Protein AF-A0A662T4A7-F1 (afdb_monomer_lite)

Radius of gyration: 25.82 Å; chains: 1; bounding box: 68×35×40 Å

Foldseek 3Di:
DADDPVCPVVDDPVLVPPVRHDDDPCSPPDDVPPCVVVVVVCCVPVNDDPPPPCPVPPPPDDDPVVVVVVVVVVVVVVD

Sequence (79 aa):
VCLKDENLDEFDLSWVQPKNFRHNDRWRDHKVGEADRLALKAYEVIGGCPYLGYRKRRRKTKPVEDMIRRFLDMDEKEK

Secondary structure (DSSP, 8-state):
-B--GGGSTT--GGGG-TTS--B-GGGG---TTTTHHHHHHHHHHH-S----TT-----SS--HHHHHHHHHHHHTT--

Structure (mmCIF, N/CA/C/O backbone):
data_AF-A0A662T4A7-F1
#
_entry.id   AF-A0A662T4A7-F1
#
loop_
_atom_site.group_PDB
_atom_site.id
_atom_site.type_symbol
_atom_site.label_atom_id
_atom_site.label_alt_id
_atom_site.label_comp_id
_atom_site.label_asym_id
_atom_site.label_entity_id
_atom_site.label_seq_id
_atom_site.pdbx_PDB_ins_code
_atom_site.Cartn_x
_atom_site.Cartn_y
_atom_site.Cartn_z
_atom_site.occupancy
_atom_site.B_iso_or_equiv
_atom_site.auth_seq_id
_atom_site.auth_comp_id
_atom_site.auth_asym_id
_atom_site.auth_atom_id
_atom_site.pdbx_PDB_model_num
ATOM 1 N N . VAL A 1 1 ? -3.998 -1.155 14.958 1.00 77.06 1 VAL A N 1
ATOM 2 C CA . VAL A 1 1 ? -5.452 -0.945 15.131 1.00 77.06 1 VAL A CA 1
ATOM 3 C C . VAL A 1 1 ? -6.155 -1.536 13.930 1.00 77.06 1 VAL A C 1
ATOM 5 O O . VAL A 1 1 ? -5.689 -1.289 12.826 1.00 77.06 1 VAL A O 1
ATOM 8 N N . CYS A 1 2 ? -7.190 -2.347 14.129 1.00 81.44 2 CYS A N 1
ATOM 9 C CA . CYS A 1 2 ? -7.959 -2.974 13.044 1.00 81.44 2 CYS A CA 1
ATOM 10 C C . CYS A 1 2 ? -9.449 -2.830 13.369 1.00 81.44 2 CYS A C 1
ATOM 12 O O . CYS A 1 2 ? -9.843 -3.229 14.462 1.00 81.44 2 CYS A O 1
ATOM 14 N N . LEU A 1 3 ? -10.247 -2.240 12.473 1.00 86.25 3 LEU A N 1
ATOM 15 C CA . LEU A 1 3 ? -11.619 -1.764 12.729 1.00 86.25 3 LEU A CA 1
ATOM 16 C C . LEU A 1 3 ? -12.555 -2.028 11.557 1.00 86.25 3 LEU A C 1
ATOM 18 O O . LEU A 1 3 ? -12.202 -1.772 10.427 1.00 86.25 3 LEU A O 1
ATOM 22 N N . LYS A 1 4 ? -13.781 -2.473 11.771 1.00 84.69 4 LYS A N 1
ATOM 23 C CA . LYS A 1 4 ? -14.695 -2.576 10.629 1.00 84.69 4 LYS A CA 1
ATOM 24 C C . LYS A 1 4 ? -15.106 -1.200 10.112 1.00 84.69 4 LYS A C 1
ATOM 26 O O . LYS A 1 4 ? -15.097 -0.245 10.883 1.00 84.69 4 LYS A O 1
ATOM 31 N N . ASP A 1 5 ? -15.498 -1.130 8.842 1.00 81.25 5 ASP A N 1
AT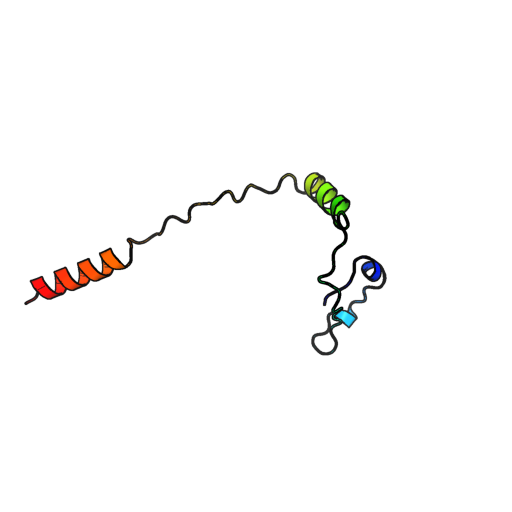OM 32 C CA . ASP A 1 5 ? -16.011 0.101 8.227 1.00 81.25 5 ASP A CA 1
ATOM 33 C C . ASP A 1 5 ? -17.179 0.693 9.030 1.00 81.25 5 ASP A C 1
ATOM 35 O O . ASP A 1 5 ? -17.249 1.901 9.221 1.00 81.25 5 ASP A O 1
ATOM 39 N N . GLU A 1 6 ? -18.039 -0.163 9.589 1.00 82.50 6 GLU A N 1
ATOM 40 C CA . GLU A 1 6 ? -19.151 0.220 10.475 1.00 82.50 6 GLU A CA 1
ATOM 41 C C . GLU A 1 6 ? -18.686 0.927 11.759 1.00 82.50 6 GLU A C 1
ATOM 43 O O . GLU A 1 6 ? -19.409 1.738 12.324 1.00 82.50 6 GLU A O 1
ATOM 48 N N . ASN A 1 7 ? -17.465 0.644 12.210 1.00 82.88 7 ASN A N 1
ATOM 49 C CA . ASN A 1 7 ? -16.893 1.180 13.442 1.00 82.88 7 ASN A CA 1
ATOM 50 C C . ASN A 1 7 ? -15.994 2.395 13.174 1.00 82.88 7 ASN A C 1
ATOM 52 O O . ASN A 1 7 ? -15.343 2.886 14.097 1.00 82.88 7 ASN A O 1
ATOM 56 N N . LEU A 1 8 ? -15.891 2.846 11.919 1.00 83.00 8 LEU A N 1
ATOM 57 C CA . LEU A 1 8 ? -15.005 3.943 11.545 1.00 83.00 8 LEU A CA 1
ATOM 58 C C . LEU A 1 8 ? -15.469 5.274 12.154 1.00 83.00 8 LEU A C 1
ATOM 60 O O . LEU A 1 8 ? -14.634 6.075 12.565 1.00 83.00 8 LEU A O 1
ATOM 64 N N . ASP A 1 9 ? -16.783 5.467 12.280 1.00 85.88 9 ASP A N 1
ATOM 65 C CA . ASP A 1 9 ? -17.382 6.666 12.881 1.00 85.88 9 ASP A CA 1
ATOM 66 C C . ASP A 1 9 ? -17.149 6.752 14.401 1.00 85.88 9 ASP A C 1
ATOM 68 O O . ASP A 1 9 ? -17.177 7.834 14.982 1.00 85.88 9 ASP A O 1
ATOM 72 N N . GLU A 1 10 ? -16.865 5.619 15.048 1.00 89.06 10 GLU A N 1
ATOM 73 C CA . GLU A 1 10 ? -16.559 5.526 16.481 1.00 89.06 10 GLU A CA 1
ATOM 74 C C . GLU A 1 10 ? -15.054 5.599 16.772 1.00 89.06 10 GLU A C 1
ATOM 76 O O . GLU A 1 10 ? -14.621 5.383 17.909 1.00 89.06 10 GLU A O 1
ATOM 81 N N . PHE A 1 11 ? -14.235 5.840 15.746 1.00 89.12 11 PHE A N 1
ATOM 82 C CA . PHE A 1 11 ? -12.792 5.834 15.900 1.00 89.12 11 PHE A CA 1
ATOM 83 C C . PHE A 1 11 ? -12.324 6.929 16.862 1.00 89.12 11 PHE A C 1
ATOM 85 O O . PHE A 1 11 ? -12.519 8.120 16.623 1.00 89.12 11 PHE A O 1
ATOM 92 N N . ASP A 1 12 ? -11.615 6.508 17.910 1.00 89.56 12 ASP A N 1
ATOM 93 C CA . ASP A 1 12 ? -10.956 7.399 18.857 1.00 89.56 12 ASP A CA 1
ATOM 94 C C . ASP A 1 12 ? -9.432 7.201 18.850 1.00 89.56 12 ASP A C 1
ATOM 96 O O . ASP A 1 12 ? -8.914 6.083 18.760 1.00 89.56 12 ASP A O 1
ATOM 100 N N . LEU A 1 13 ? -8.692 8.304 18.998 1.00 88.62 13 LEU A N 1
ATOM 101 C CA . LEU A 1 13 ? -7.224 8.323 18.997 1.00 88.62 13 LEU A CA 1
ATOM 102 C C . LEU A 1 13 ? -6.608 7.440 20.093 1.00 88.62 13 LEU A C 1
ATOM 104 O O . LEU A 1 13 ? -5.497 6.930 19.910 1.00 88.62 13 LEU A O 1
ATOM 108 N N . SER A 1 14 ? -7.311 7.206 21.208 1.00 88.88 14 SER A N 1
ATOM 109 C CA . SER A 1 14 ? -6.840 6.300 22.263 1.00 88.88 14 SER A CA 1
ATOM 110 C C . SER A 1 14 ? -6.606 4.876 21.757 1.00 88.88 14 SER A C 1
ATOM 112 O O . SER A 1 14 ? -5.738 4.177 22.278 1.00 88.88 14 SER A O 1
ATOM 114 N N . TRP A 1 15 ? -7.290 4.457 20.689 1.00 89.50 15 TRP A N 1
ATOM 115 C CA . TRP A 1 15 ? -7.174 3.108 20.135 1.00 89.50 15 TRP A CA 1
ATOM 116 C C . TRP A 1 15 ? -5.833 2.854 19.452 1.00 89.50 15 TRP A C 1
ATOM 118 O O . TRP A 1 15 ? -5.525 1.702 19.161 1.00 89.50 15 TRP A O 1
ATOM 128 N N . VAL A 1 16 ? -5.041 3.895 19.180 1.00 89.12 16 VAL A N 1
ATOM 129 C CA . VAL A 1 16 ? -3.715 3.802 18.543 1.00 89.12 16 VAL A CA 1
ATOM 130 C C . VAL A 1 16 ? -2.592 3.680 19.578 1.00 89.12 16 VAL A C 1
ATOM 132 O O . VAL A 1 16 ? -1.441 3.425 19.223 1.00 89.12 16 VAL A O 1
ATOM 135 N N . GLN A 1 17 ? -2.898 3.820 20.871 1.00 90.31 17 GLN A N 1
ATOM 136 C CA . GLN A 1 17 ? -1.894 3.733 21.926 1.00 90.31 17 GLN A CA 1
ATOM 137 C C . GLN A 1 17 ? -1.250 2.335 21.952 1.00 90.31 17 GLN A C 1
ATOM 139 O O . GLN A 1 17 ? -1.965 1.348 22.117 1.00 90.31 17 GLN A O 1
ATOM 144 N N . PRO A 1 18 ? 0.092 2.212 21.881 1.00 87.56 18 PRO A N 1
ATOM 145 C CA . PRO A 1 18 ? 0.764 0.908 21.818 1.00 87.56 18 PRO A CA 1
ATOM 146 C C . PRO A 1 18 ? 0.434 -0.038 22.979 1.00 87.56 18 PRO A C 1
ATOM 148 O O . PRO A 1 18 ? 0.481 -1.252 22.819 1.00 87.56 18 PRO A O 1
ATOM 151 N N . LYS A 1 19 ? 0.094 0.516 24.150 1.00 89.94 19 LYS A N 1
ATOM 152 C CA . LYS A 1 19 ? -0.257 -0.248 25.355 1.00 89.94 19 LYS A CA 1
ATOM 153 C C . LYS A 1 19 ? -1.713 -0.725 25.388 1.00 89.94 19 LYS A C 1
ATOM 155 O O . LYS A 1 19 ? -2.025 -1.597 26.187 1.00 89.94 19 LYS A O 1
ATOM 160 N N . ASN A 1 20 ? -2.594 -0.142 24.575 1.00 87.44 20 ASN A N 1
ATOM 161 C CA . ASN A 1 20 ? -4.031 -0.421 24.589 1.00 87.44 20 ASN A CA 1
ATOM 162 C C . ASN A 1 20 ? -4.632 -0.268 23.186 1.00 87.44 20 ASN A C 1
ATOM 164 O O . ASN A 1 20 ? -5.617 0.443 22.977 1.00 87.44 20 ASN A O 1
ATOM 168 N N . PHE A 1 21 ? -3.988 -0.879 22.194 1.00 89.44 21 PHE A N 1
ATOM 169 C CA . PHE A 1 21 ? -4.477 -0.768 20.833 1.00 89.44 21 PHE A CA 1
ATOM 170 C C . PHE A 1 21 ? -5.702 -1.661 20.640 1.00 89.44 21 PHE A C 1
ATOM 172 O O . PHE A 1 21 ? -5.728 -2.805 21.095 1.00 89.44 21 PHE A O 1
ATOM 179 N N . ARG A 1 22 ? -6.712 -1.172 19.918 1.00 87.31 22 ARG A N 1
ATOM 180 C CA . ARG A 1 22 ? -7.875 -2.003 19.584 1.00 87.31 22 ARG A CA 1
ATOM 181 C C . ARG A 1 22 ? -7.622 -2.854 18.346 1.00 87.31 22 ARG A C 1
ATOM 183 O O . ARG A 1 22 ? -7.153 -2.365 17.314 1.00 87.31 22 ARG A O 1
ATOM 190 N N . HIS A 1 23 ? -7.964 -4.131 18.444 1.00 88.69 23 HIS A N 1
ATOM 191 C CA . HIS A 1 23 ? -7.926 -5.081 17.342 1.00 88.69 23 HIS A CA 1
ATOM 192 C C . HIS A 1 23 ? -9.276 -5.783 17.236 1.00 88.69 23 HIS A C 1
ATOM 194 O O . HIS A 1 2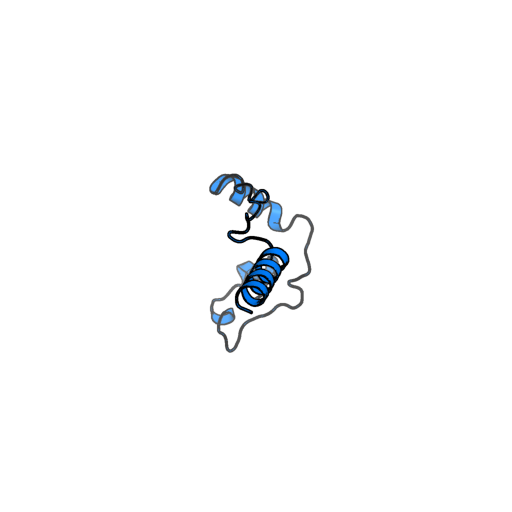3 ? -9.752 -6.355 18.210 1.00 88.69 23 HIS A O 1
ATOM 200 N N . ASN A 1 24 ? -9.898 -5.707 16.063 1.00 88.12 24 ASN A N 1
ATOM 201 C CA . ASN A 1 24 ? -11.074 -6.492 15.731 1.00 88.12 24 ASN A CA 1
ATOM 202 C C . ASN A 1 24 ? -10.639 -7.756 14.978 1.00 88.12 24 ASN A C 1
ATOM 204 O O . ASN A 1 24 ? -10.125 -7.657 13.862 1.00 88.12 24 ASN A O 1
ATOM 208 N N . ASP A 1 25 ? -10.888 -8.930 15.558 1.00 88.31 25 ASP A N 1
ATOM 209 C CA . ASP A 1 25 ? -10.528 -10.227 14.966 1.00 88.31 25 ASP A CA 1
ATOM 210 C C . ASP A 1 25 ? -11.221 -10.477 13.617 1.00 88.31 25 ASP A C 1
ATOM 212 O O . ASP A 1 25 ? -10.674 -11.135 12.731 1.00 88.31 25 ASP A O 1
ATOM 216 N N . ARG A 1 26 ? -12.410 -9.893 13.421 1.00 88.69 26 ARG A N 1
ATOM 217 C CA . ARG A 1 26 ? -13.198 -9.992 12.183 1.00 88.69 26 ARG A CA 1
ATOM 218 C C . ARG A 1 26 ? -12.765 -9.012 11.105 1.00 88.69 26 ARG A C 1
ATOM 220 O O . ARG A 1 26 ? -13.398 -8.944 10.060 1.00 88.69 26 ARG A O 1
ATOM 227 N N . TRP A 1 27 ? -11.692 -8.250 11.314 1.00 86.19 27 TRP A N 1
ATOM 228 C CA . TRP A 1 27 ? -11.164 -7.311 10.316 1.00 86.19 27 TRP A CA 1
ATOM 229 C C . TRP A 1 27 ? -10.923 -7.957 8.942 1.00 86.19 27 TRP A C 1
ATOM 231 O O . TRP A 1 27 ? -11.046 -7.286 7.927 1.00 86.19 27 TRP A O 1
ATOM 241 N N . ARG A 1 28 ? -10.593 -9.255 8.901 1.00 86.25 28 ARG A N 1
ATOM 242 C CA . ARG A 1 28 ? -10.345 -10.000 7.653 1.00 86.25 28 ARG A CA 1
ATOM 243 C C . ARG A 1 28 ? -11.606 -10.361 6.876 1.00 86.25 28 ARG A C 1
ATOM 245 O O . ARG A 1 28 ? -11.502 -10.687 5.693 1.00 86.25 28 ARG A O 1
ATOM 252 N N . ASP A 1 29 ? -12.762 -10.347 7.527 1.00 89.44 29 ASP A N 1
ATOM 253 C CA . ASP A 1 29 ? -14.022 -10.565 6.834 1.00 89.44 29 ASP A CA 1
ATOM 254 C C . ASP A 1 29 ? -14.216 -9.386 5.876 1.00 89.44 29 ASP A C 1
ATOM 256 O O . ASP A 1 29 ? -13.888 -8.258 6.230 1.00 89.44 29 ASP A O 1
ATOM 260 N N . HIS A 1 30 ? -14.750 -9.601 4.684 1.00 87.19 30 HIS A N 1
ATOM 261 C CA . HIS A 1 30 ? -15.057 -8.505 3.765 1.00 87.19 30 HIS A CA 1
ATOM 262 C C . HIS A 1 30 ? -16.406 -8.751 3.109 1.00 87.19 30 HIS A C 1
ATOM 264 O O . HIS A 1 30 ? -16.822 -9.898 2.919 1.00 87.19 30 HIS A O 1
ATOM 270 N N . LYS A 1 31 ? -17.096 -7.668 2.764 1.00 89.38 31 LYS A N 1
ATOM 271 C CA . LYS A 1 31 ? -18.295 -7.704 1.934 1.00 89.38 31 LYS A CA 1
ATOM 272 C C . LYS A 1 31 ? -17.930 -7.235 0.534 1.00 89.38 31 LYS A C 1
ATOM 274 O O . LYS A 1 31 ? -17.276 -6.211 0.356 1.00 89.38 31 LYS A O 1
ATOM 279 N N . VAL A 1 32 ? -18.382 -7.975 -0.475 1.00 91.56 32 VAL A N 1
ATOM 280 C CA . VAL A 1 32 ? -18.200 -7.572 -1.874 1.00 91.56 32 VAL A CA 1
ATOM 281 C C . VAL A 1 32 ? -18.785 -6.169 -2.070 1.00 91.56 32 VAL A C 1
ATOM 283 O O . VAL A 1 32 ? -19.954 -5.936 -1.757 1.00 91.56 32 VAL A O 1
ATOM 286 N N . GLY A 1 33 ? -17.950 -5.250 -2.554 1.00 89.81 33 GLY A N 1
ATOM 287 C CA . GLY A 1 33 ? -18.306 -3.855 -2.808 1.00 89.81 33 GLY A CA 1
ATOM 288 C C . GLY A 1 33 ? -18.148 -2.886 -1.629 1.00 89.81 33 GLY A C 1
ATOM 289 O O . GLY A 1 33 ? -18.507 -1.720 -1.776 1.00 89.81 33 GLY A O 1
ATOM 290 N N . GLU A 1 34 ? -17.613 -3.309 -0.473 1.00 87.75 34 GLU A N 1
ATOM 291 C CA . GLU A 1 34 ? -17.458 -2.438 0.713 1.00 87.75 34 GLU A CA 1
ATOM 292 C C . GLU A 1 34 ? -16.626 -1.168 0.441 1.00 87.75 34 GLU A C 1
ATOM 294 O O . GLU A 1 34 ? -16.976 -0.080 0.895 1.00 87.75 34 GLU A O 1
ATOM 299 N N . ALA A 1 35 ? -15.591 -1.273 -0.399 1.00 87.38 35 ALA A N 1
ATOM 300 C CA . ALA A 1 35 ? -14.657 -0.183 -0.683 1.00 87.38 35 ALA A CA 1
ATOM 301 C C . ALA A 1 35 ? -14.781 0.416 -2.100 1.00 87.38 35 ALA A C 1
ATOM 303 O O . ALA A 1 35 ? -13.979 1.276 -2.470 1.00 87.38 35 ALA A O 1
ATOM 304 N N . ASP A 1 36 ? -15.779 0.026 -2.901 1.00 91.62 36 ASP A N 1
ATOM 305 C CA . ASP A 1 36 ? -15.875 0.432 -4.316 1.00 91.62 36 ASP A CA 1
ATOM 306 C C . ASP A 1 36 ? -16.004 1.949 -4.475 1.00 91.62 36 ASP A C 1
ATOM 308 O O . ASP A 1 36 ? -15.328 2.570 -5.297 1.00 91.62 36 ASP A O 1
ATOM 312 N N . ARG A 1 37 ? -16.824 2.581 -3.627 1.00 91.94 37 ARG A N 1
ATOM 313 C CA . ARG A 1 37 ? -16.992 4.041 -3.629 1.00 91.94 37 ARG A CA 1
ATOM 314 C C . ARG A 1 37 ? -15.676 4.760 -3.326 1.00 91.94 37 ARG A C 1
ATOM 316 O O . ARG A 1 37 ? -15.394 5.799 -3.920 1.00 91.94 37 ARG A O 1
ATOM 323 N N . LEU A 1 38 ? -14.878 4.218 -2.403 1.00 89.56 38 LEU A N 1
ATOM 324 C CA . LEU A 1 38 ? -13.559 4.760 -2.075 1.00 89.56 38 LEU A CA 1
ATOM 325 C C . LEU A 1 38 ? -12.586 4.575 -3.237 1.00 89.56 38 LEU A C 1
ATOM 327 O O . LEU A 1 38 ? -11.860 5.511 -3.560 1.00 89.56 38 LEU A O 1
ATOM 331 N N . ALA A 1 39 ? -12.607 3.415 -3.896 1.00 89.69 39 ALA A N 1
ATOM 332 C CA . ALA A 1 39 ? -11.784 3.150 -5.070 1.00 89.69 39 ALA A CA 1
ATOM 333 C C . ALA A 1 39 ? -12.102 4.117 -6.223 1.00 89.69 39 ALA A C 1
ATOM 335 O O . ALA A 1 39 ? -11.182 4.696 -6.799 1.00 89.69 39 ALA A O 1
ATOM 336 N N . LEU A 1 40 ? -13.386 4.363 -6.511 1.00 93.25 40 LEU A N 1
ATOM 337 C CA . LEU A 1 40 ? -13.813 5.329 -7.531 1.00 93.25 40 LEU A CA 1
ATOM 338 C C . LEU A 1 40 ? -13.374 6.756 -7.184 1.00 93.25 40 LEU A C 1
ATOM 3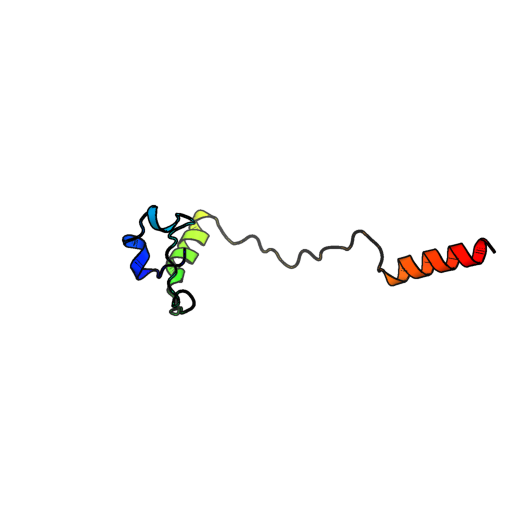40 O O . LEU A 1 40 ? -12.800 7.441 -8.026 1.00 93.25 40 LEU A O 1
ATOM 344 N N . LYS A 1 41 ? -13.570 7.186 -5.930 1.00 93.44 41 LYS A N 1
ATOM 345 C CA . LYS A 1 41 ? -13.134 8.513 -5.471 1.00 93.44 41 LYS A CA 1
ATOM 346 C C . LYS A 1 41 ? -11.614 8.669 -5.540 1.00 93.44 41 LYS A C 1
ATOM 348 O O . LYS A 1 41 ? -11.120 9.718 -5.937 1.00 93.44 41 LYS A O 1
ATOM 353 N N . ALA A 1 42 ? -10.861 7.637 -5.166 1.00 90.88 42 ALA A N 1
ATOM 354 C CA . ALA A 1 42 ? -9.407 7.645 -5.283 1.00 90.88 42 ALA A CA 1
ATOM 355 C C . ALA A 1 42 ? -8.970 7.752 -6.748 1.00 90.88 42 ALA A C 1
ATOM 357 O O . ALA A 1 42 ? -8.073 8.532 -7.055 1.00 90.88 42 ALA A O 1
ATOM 358 N N . TYR A 1 43 ? -9.633 7.024 -7.649 1.00 90.19 43 TYR A N 1
ATOM 359 C CA . TYR A 1 43 ? -9.372 7.098 -9.083 1.00 90.19 43 TYR A CA 1
ATOM 360 C C . TYR A 1 43 ? -9.664 8.491 -9.656 1.00 90.19 43 TYR A C 1
ATOM 362 O O . TYR A 1 43 ? -8.894 8.989 -10.467 1.00 90.19 43 TYR A O 1
ATOM 370 N N . GLU A 1 44 ? -10.739 9.145 -9.218 1.00 92.00 44 GLU A N 1
ATOM 371 C CA . GLU A 1 44 ? -11.073 10.513 -9.632 1.00 92.00 44 GLU A CA 1
ATOM 372 C C . GLU A 1 44 ? -10.050 11.541 -9.120 1.00 92.00 44 GLU A C 1
ATOM 374 O O . GLU A 1 44 ? -9.598 12.396 -9.877 1.00 92.00 44 GLU A O 1
ATOM 379 N N . VAL A 1 45 ? -9.660 11.445 -7.844 1.00 93.50 45 VAL A N 1
ATOM 380 C CA . VAL A 1 45 ? -8.797 12.439 -7.181 1.00 93.50 45 VAL A CA 1
ATOM 381 C C . VAL A 1 45 ? -7.321 12.273 -7.548 1.00 93.50 45 VAL A C 1
ATOM 383 O O . VAL A 1 45 ? -6.618 13.259 -7.751 1.00 93.50 45 VAL A O 1
ATOM 386 N N . ILE A 1 46 ? -6.828 11.035 -7.581 1.00 88.25 46 ILE A N 1
ATOM 387 C CA . ILE A 1 46 ? -5.404 10.716 -7.781 1.00 88.25 46 ILE A CA 1
ATOM 388 C C . ILE A 1 46 ? -5.130 10.340 -9.246 1.00 88.25 46 ILE A C 1
ATOM 390 O O . ILE A 1 46 ? -3.999 10.462 -9.717 1.00 88.25 46 ILE A O 1
ATOM 394 N N . GLY A 1 47 ? -6.158 9.916 -9.984 1.00 84.94 47 GLY A N 1
ATOM 395 C CA . GLY A 1 47 ? -6.028 9.328 -11.312 1.00 84.94 47 GLY A CA 1
ATOM 396 C C . GLY A 1 47 ? -5.847 7.809 -11.265 1.00 84.94 47 GLY A C 1
ATOM 397 O O . GLY A 1 47 ? -5.893 7.163 -10.214 1.00 84.94 47 GLY A O 1
ATOM 398 N N . GLY A 1 48 ? -5.618 7.216 -12.437 1.00 80.75 48 GLY A N 1
ATOM 399 C CA . GLY A 1 48 ? -5.317 5.793 -12.541 1.00 80.75 48 GLY A CA 1
ATOM 400 C C . GLY A 1 48 ? -4.042 5.417 -11.791 1.00 80.75 48 GLY A C 1
ATOM 401 O O . GLY A 1 48 ? -3.057 6.156 -11.799 1.00 80.75 48 GLY A O 1
ATOM 402 N N . CYS A 1 49 ? -4.045 4.235 -11.165 1.00 73.25 49 CYS A N 1
ATOM 403 C CA . CYS A 1 49 ? -2.836 3.687 -10.563 1.00 73.25 49 CYS A CA 1
ATOM 404 C C . CYS A 1 49 ? -1.760 3.597 -11.656 1.00 73.25 49 CYS A C 1
ATOM 406 O O . CYS A 1 49 ? -2.006 2.927 -12.668 1.00 73.25 49 CYS A O 1
ATOM 408 N N . PRO A 1 50 ? -0.590 4.253 -11.503 1.00 71.44 50 PRO A N 1
ATOM 409 C CA . PRO A 1 50 ? 0.477 4.102 -12.471 1.00 71.44 50 PRO A CA 1
ATOM 410 C C . PRO A 1 50 ? 0.808 2.619 -12.507 1.00 71.44 50 PRO A C 1
ATOM 412 O O . PRO A 1 50 ? 1.247 2.055 -11.506 1.00 71.44 50 PRO A O 1
ATOM 415 N N . TYR A 1 51 ? 0.525 1.981 -13.643 1.00 62.12 51 TYR A N 1
ATOM 416 C CA . TYR A 1 51 ? 0.772 0.566 -13.847 1.00 62.12 51 TYR A CA 1
ATOM 417 C C . TYR A 1 51 ? 2.224 0.288 -13.441 1.00 62.12 51 TYR A C 1
ATOM 419 O O . TYR A 1 51 ? 3.162 0.605 -14.172 1.00 62.12 51 TYR A O 1
ATOM 427 N N . LEU A 1 52 ? 2.423 -0.332 -12.269 1.00 58.25 52 LEU A N 1
ATOM 428 C CA . LEU A 1 52 ? 3.706 -0.869 -11.796 1.00 58.25 52 LEU A CA 1
ATOM 429 C C . LEU A 1 52 ? 4.076 -2.124 -12.593 1.00 58.25 52 LEU A C 1
ATOM 431 O O . LEU A 1 52 ? 4.720 -3.032 -12.067 1.00 58.25 52 LEU A O 1
ATOM 435 N N . GLY A 1 53 ? 3.626 -2.171 -13.851 1.00 55.16 53 GLY A N 1
ATOM 436 C CA . GLY A 1 53 ? 3.792 -3.219 -14.822 1.00 55.16 53 GLY A CA 1
ATOM 437 C C . GLY A 1 53 ? 5.187 -3.723 -14.762 1.00 55.16 53 GLY A C 1
ATOM 438 O O . GLY A 1 53 ? 6.082 -3.056 -15.270 1.00 55.16 53 GLY A O 1
ATOM 439 N N . TYR A 1 54 ? 5.319 -4.842 -14.053 1.00 56.84 54 TYR A N 1
ATOM 440 C CA . TYR A 1 54 ? 6.484 -5.680 -13.923 1.00 56.84 54 TYR A CA 1
ATOM 441 C C . TYR A 1 54 ? 7.730 -4.950 -14.417 1.00 56.84 54 TYR A C 1
ATOM 443 O O . TYR A 1 54 ? 8.243 -5.267 -15.493 1.00 56.84 54 TYR A O 1
ATOM 451 N N . ARG A 1 55 ? 8.183 -3.900 -13.700 1.00 58.25 55 ARG A N 1
ATOM 452 C CA . ARG A 1 55 ? 9.501 -3.328 -13.983 1.00 58.25 55 ARG A CA 1
ATOM 453 C C . ARG A 1 55 ? 10.409 -4.510 -13.742 1.00 58.25 55 ARG A C 1
ATOM 455 O O . ARG A 1 55 ? 10.682 -4.820 -12.583 1.00 58.25 55 ARG A O 1
ATOM 462 N N . LYS A 1 56 ? 10.776 -5.231 -14.810 1.00 60.75 56 LYS A N 1
ATOM 463 C CA . LYS A 1 56 ? 11.676 -6.373 -14.739 1.00 60.75 56 LYS A CA 1
ATOM 464 C C . LYS A 1 56 ? 12.895 -5.779 -14.081 1.00 60.75 56 LYS A C 1
ATOM 466 O O . LYS A 1 56 ? 13.609 -5.003 -14.715 1.00 60.75 56 LYS A O 1
ATOM 471 N N . ARG A 1 57 ? 13.062 -6.038 -12.781 1.00 67.06 57 ARG A N 1
ATOM 472 C CA . ARG A 1 57 ? 14.242 -5.621 -12.044 1.00 67.06 57 ARG A CA 1
ATOM 473 C C . ARG A 1 57 ? 15.372 -6.315 -12.775 1.00 67.06 57 ARG A C 1
ATOM 475 O O . ARG A 1 57 ? 15.569 -7.518 -12.631 1.00 67.06 57 ARG A O 1
ATOM 482 N N . ARG A 1 58 ? 16.042 -5.574 -13.656 1.00 73.94 58 ARG A N 1
ATOM 483 C CA . ARG A 1 58 ? 17.2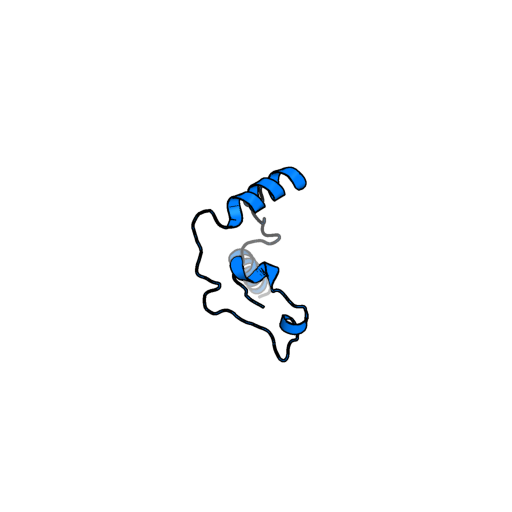39 -6.057 -14.319 1.00 73.94 58 ARG A CA 1
ATOM 484 C C . ARG A 1 58 ? 18.243 -6.250 -13.197 1.00 73.94 58 ARG A C 1
ATOM 486 O O . ARG A 1 58 ? 18.516 -5.309 -12.448 1.00 73.94 58 ARG A O 1
ATOM 493 N N . ARG A 1 59 ? 18.716 -7.485 -13.019 1.00 78.69 59 ARG A N 1
ATOM 494 C CA . ARG A 1 59 ? 19.814 -7.749 -12.089 1.00 78.69 59 ARG A CA 1
ATOM 495 C C . ARG A 1 59 ? 20.972 -6.835 -12.499 1.00 78.69 59 ARG A C 1
ATOM 497 O O . ARG A 1 59 ? 21.276 -6.732 -13.684 1.00 78.69 59 ARG A O 1
ATOM 504 N N . LYS A 1 60 ? 21.566 -6.130 -11.531 1.00 83.75 60 LYS A N 1
ATOM 505 C CA . LYS A 1 60 ? 22.767 -5.311 -11.772 1.00 83.75 60 LYS A CA 1
ATOM 506 C C . LYS A 1 60 ? 23.983 -6.190 -12.062 1.00 83.75 60 LYS A C 1
ATOM 508 O O . LYS A 1 60 ? 24.906 -5.764 -12.744 1.00 83.75 60 LYS A O 1
ATOM 513 N N . THR A 1 61 ? 23.971 -7.401 -11.516 1.00 86.25 61 THR A N 1
ATOM 514 C CA . THR A 1 61 ? 25.056 -8.372 -11.581 1.00 86.25 61 THR A CA 1
ATOM 515 C C . THR A 1 61 ? 24.678 -9.564 -12.451 1.00 86.25 61 THR A C 1
ATOM 517 O O . THR A 1 61 ? 23.498 -9.833 -12.707 1.00 86.25 61 THR A O 1
ATOM 520 N N . LYS A 1 62 ? 25.708 -10.288 -12.896 1.00 89.75 62 LYS A N 1
ATOM 521 C CA . LYS A 1 62 ? 25.560 -11.589 -13.549 1.00 89.75 62 LYS A CA 1
ATOM 522 C C . LYS A 1 62 ? 24.942 -12.617 -12.578 1.00 89.75 62 LYS A C 1
ATOM 524 O O . LYS A 1 62 ? 24.966 -12.388 -11.363 1.00 89.75 62 LYS A O 1
ATOM 529 N N . PRO A 1 63 ? 24.354 -13.714 -13.089 1.00 92.00 63 PRO A N 1
ATOM 530 C CA . PRO A 1 63 ? 23.947 -14.858 -12.276 1.00 92.00 63 PRO A CA 1
ATOM 531 C C . PRO A 1 63 ? 25.052 -15.323 -11.318 1.00 92.00 63 PRO A C 1
ATOM 533 O O . PRO A 1 63 ? 26.240 -15.140 -11.583 1.00 92.00 63 PRO A O 1
ATOM 536 N N . VAL A 1 64 ? 24.653 -15.897 -10.183 1.00 90.62 64 VAL A N 1
ATOM 537 C CA . VAL A 1 64 ? 25.592 -16.320 -9.132 1.00 90.62 64 VAL A CA 1
ATOM 538 C C . VAL A 1 64 ? 26.526 -17.411 -9.648 1.00 90.62 64 VAL A C 1
ATOM 540 O O . VAL A 1 64 ? 27.715 -17.383 -9.341 1.00 90.62 64 VAL A O 1
ATOM 543 N N . GLU A 1 65 ? 26.022 -18.304 -10.499 1.00 92.56 65 GLU A N 1
ATOM 544 C CA . GLU A 1 65 ? 26.797 -19.383 -11.108 1.00 92.56 65 GLU A CA 1
ATOM 545 C C . GLU A 1 65 ? 27.966 -18.837 -11.940 1.00 92.56 65 GLU A C 1
ATOM 547 O O . GLU A 1 65 ? 29.081 -19.344 -11.841 1.00 92.56 65 GLU A O 1
ATOM 552 N N . ASP A 1 66 ? 27.740 -17.759 -12.696 1.00 93.50 66 ASP A N 1
ATOM 553 C CA . ASP A 1 66 ? 28.780 -17.112 -13.505 1.00 93.50 66 ASP A CA 1
ATOM 554 C C 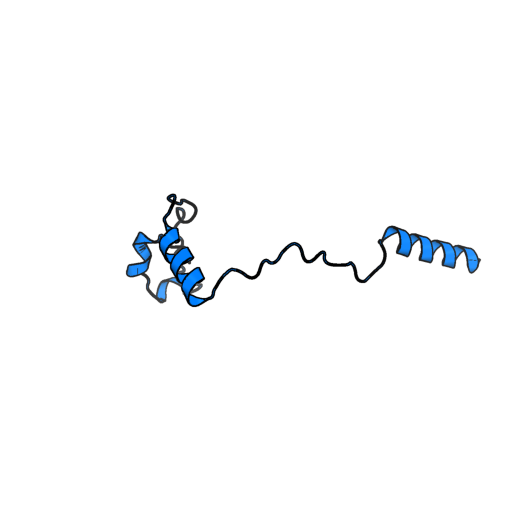. ASP A 1 66 ? 29.854 -16.452 -12.634 1.00 93.50 66 ASP A C 1
ATOM 556 O O . ASP A 1 66 ? 31.029 -16.429 -12.998 1.00 93.50 66 ASP A O 1
ATOM 560 N N . MET A 1 67 ? 29.461 -15.892 -11.485 1.00 94.00 67 MET A N 1
ATOM 561 C CA . MET A 1 67 ? 30.412 -15.301 -10.543 1.00 94.00 67 MET A CA 1
ATOM 562 C C . MET A 1 67 ? 31.280 -16.383 -9.902 1.00 94.00 67 MET A C 1
ATOM 564 O O . MET A 1 67 ? 32.494 -16.221 -9.865 1.00 94.00 67 MET A O 1
ATOM 568 N N . ILE A 1 68 ? 30.675 -17.490 -9.461 1.00 94.12 68 ILE A N 1
ATOM 569 C CA . ILE A 1 68 ? 31.394 -18.628 -8.871 1.00 94.12 68 ILE A CA 1
ATOM 570 C C . ILE A 1 68 ? 32.374 -19.224 -9.883 1.00 94.12 68 ILE A C 1
ATOM 572 O O . ILE A 1 68 ? 33.548 -19.369 -9.561 1.00 94.12 68 ILE A O 1
ATOM 576 N N . ARG A 1 69 ? 31.926 -19.501 -11.116 1.00 94.44 69 ARG A N 1
ATOM 577 C CA . ARG A 1 69 ? 32.798 -20.013 -12.189 1.00 94.44 69 ARG A CA 1
ATOM 578 C C . ARG A 1 69 ? 33.989 -19.096 -12.433 1.00 94.44 69 ARG A C 1
ATOM 580 O O . ARG A 1 69 ? 35.114 -19.566 -12.456 1.00 94.44 69 ARG A O 1
ATOM 587 N N . ARG A 1 70 ? 33.754 -17.781 -12.510 1.00 91.06 70 ARG A N 1
ATOM 588 C CA . ARG A 1 70 ? 34.837 -16.805 -12.669 1.00 91.06 70 ARG A CA 1
ATOM 589 C C . ARG A 1 70 ? 35.870 -16.890 -11.544 1.00 91.06 70 ARG A C 1
ATOM 591 O O . ARG A 1 70 ? 37.041 -16.712 -11.833 1.00 91.06 70 ARG A O 1
ATOM 598 N N . PHE A 1 71 ? 35.459 -17.088 -10.293 1.00 90.69 71 PHE A N 1
ATOM 599 C CA . PHE A 1 71 ? 36.409 -17.209 -9.182 1.00 90.69 71 PHE A CA 1
ATOM 600 C C . PHE A 1 71 ? 37.225 -18.501 -9.268 1.00 90.69 71 PHE A C 1
ATOM 602 O O . PHE A 1 71 ? 38.443 -18.445 -9.155 1.00 90.69 71 PHE A O 1
ATOM 609 N N . LEU A 1 72 ? 36.581 -19.631 -9.562 1.00 92.62 72 LEU A N 1
ATOM 610 C CA . LEU A 1 72 ? 37.274 -20.913 -9.726 1.00 92.62 72 LEU A CA 1
ATOM 611 C C . LEU A 1 72 ? 38.282 -20.875 -10.888 1.00 92.62 72 LEU A C 1
ATOM 613 O O . LEU A 1 72 ? 39.419 -21.302 -10.726 1.00 92.62 72 LEU A O 1
ATOM 617 N N . ASP A 1 73 ? 37.904 -20.270 -12.018 1.00 89.50 73 ASP A N 1
ATOM 618 C CA . ASP A 1 73 ? 38.787 -20.095 -13.180 1.00 89.50 73 ASP A CA 1
ATOM 619 C C . ASP A 1 73 ? 39.998 -19.186 -12.888 1.00 89.50 73 ASP A C 1
ATOM 621 O O . ASP A 1 73 ? 40.989 -19.220 -13.620 1.00 89.50 73 ASP A O 1
ATOM 625 N N . MET A 1 74 ? 39.905 -18.306 -11.885 1.00 83.56 74 MET A N 1
AT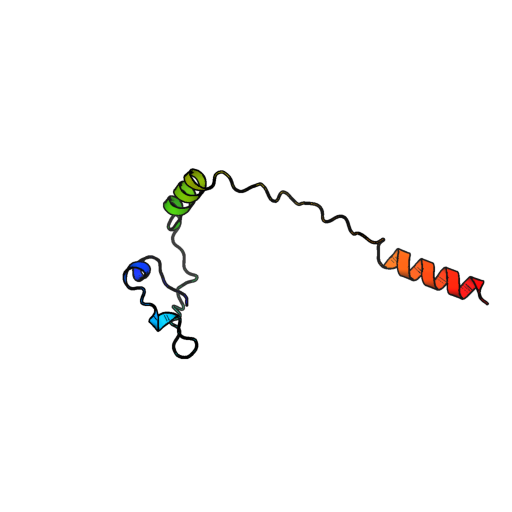OM 626 C CA . MET A 1 74 ? 41.017 -17.454 -11.449 1.00 83.56 74 MET A CA 1
ATOM 627 C C . MET A 1 74 ? 41.961 -18.234 -10.531 1.00 83.56 74 MET A C 1
ATOM 629 O O . MET A 1 74 ? 43.168 -18.200 -10.755 1.00 83.56 74 MET A O 1
ATOM 633 N N . ASP A 1 75 ? 41.417 -18.998 -9.581 1.00 81.62 75 ASP A N 1
ATOM 634 C CA . ASP A 1 75 ? 42.194 -19.850 -8.669 1.00 81.62 75 ASP A CA 1
ATOM 635 C C . ASP A 1 75 ? 42.985 -20.937 -9.420 1.00 81.62 75 ASP A C 1
ATOM 637 O O . ASP A 1 75 ? 44.106 -21.275 -9.041 1.00 81.62 75 ASP A O 1
ATOM 641 N N . GLU A 1 76 ? 42.425 -21.485 -10.504 1.00 77.00 76 GLU A N 1
ATOM 642 C CA . GLU A 1 76 ? 43.108 -22.478 -11.346 1.00 77.00 76 GLU A CA 1
ATOM 643 C C . GLU A 1 76 ? 44.251 -21.888 -12.182 1.00 77.00 76 GLU A C 1
ATOM 645 O O . GLU A 1 76 ? 45.164 -22.619 -12.550 1.00 77.00 76 GLU A O 1
ATOM 650 N N . LYS A 1 77 ? 44.227 -20.583 -12.479 1.00 69.12 77 LYS A N 1
ATOM 651 C CA . LYS A 1 77 ? 45.279 -19.901 -13.255 1.00 69.12 77 LYS A CA 1
ATOM 652 C C . LYS A 1 77 ? 46.429 -19.378 -12.402 1.00 69.12 77 LYS A C 1
ATOM 654 O O . LYS A 1 77 ? 47.477 -19.052 -12.952 1.00 69.12 77 LYS A O 1
ATOM 659 N N . GLU A 1 78 ? 46.216 -19.240 -11.097 1.00 63.97 78 GLU A N 1
ATOM 660 C CA . GLU A 1 78 ? 47.243 -18.812 -10.142 1.00 63.97 78 GLU A CA 1
ATOM 661 C C . GLU A 1 78 ? 48.068 -19.984 -9.574 1.00 63.97 78 GLU A C 1
ATOM 663 O O . GLU A 1 78 ? 49.058 -19.747 -8.880 1.00 63.97 78 GLU A O 1
ATOM 668 N N . LYS A 1 79 ? 47.696 -21.234 -9.888 1.00 55.12 79 LYS A N 1
ATOM 669 C CA . LYS A 1 79 ? 48.480 -22.451 -9.611 1.00 55.12 79 LYS A CA 1
ATOM 670 C C . LYS A 1 79 ? 49.360 -22.848 -10.790 1.00 55.12 79 LYS A C 1
ATOM 672 O O . LYS A 1 79 ? 50.468 -23.356 -10.509 1.00 55.12 79 LYS A O 1
#

pLDDT: mean 84.06, std 10.21, range [55.12, 94.44]